Protein AF-A0A2D6EZ75-F1 (afdb_monomer)

pLDDT: mean 89.35, std 9.14, range [51.28, 98.19]

Sequence (118 aa):
MTTDLFQNSLTSPINWGLIALLVVAYFVGGIFEKILWIFFFFGMGITCVWNYRRCKRIHCQITGYGFLVVTVIALANVLGYSTIHWKYIWSLFFLFLIFGYGYEFYKKHKTGTAYKKK

Nearest PDB structures (foldseek):
  9d3e-assembly1_A  TM=4.206E-01  e=8.332E+00  Homo sapiens

Mean predicted aligned error: 4.75 Å

Foldseek 3Di:
DQDQLCPDPVNVVVVVVLVVLQVVLVPPDDLVSLVSLLVSLQSLLCSLVVNCVRFQQQLSVQSNVQSVVLSVVSVCCSVVVDPDDVVVSVVSNVVSVCCSVVVLVVCCVVPVDRHDDD

Secondary structure (DSSP, 8-stat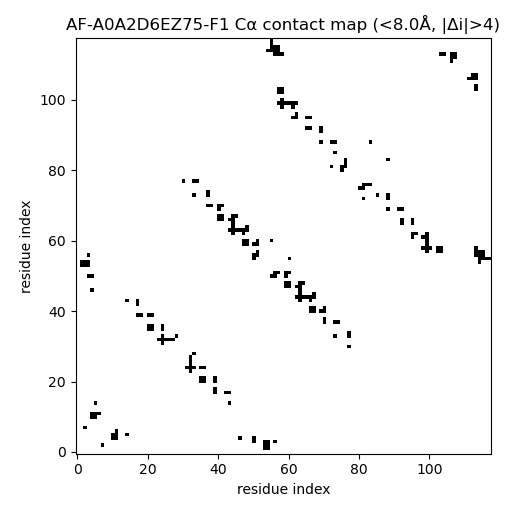e):
-PPPTTT-TTTHHHHHHHHHHHHHHHHH-HHHHHHHHHHHHHHHHHHHHHHHHHH-BHHHHHHHHHHHHHHHHHHHHHTTS----HHHHHHHHHHHHHHHHHHHHHHHHHHS-SB---

Structure (mmCIF, N/CA/C/O backbone):
data_AF-A0A2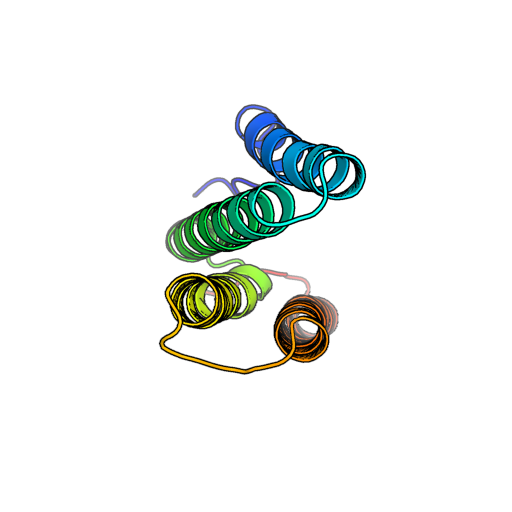D6EZ75-F1
#
_entry.id   AF-A0A2D6EZ75-F1
#
loop_
_atom_site.group_PDB
_atom_site.id
_atom_site.type_symbol
_atom_site.label_atom_id
_atom_site.label_alt_id
_atom_site.label_comp_id
_atom_site.label_asym_id
_atom_site.label_entity_id
_atom_site.label_seq_id
_atom_site.pdbx_PDB_ins_code
_atom_site.Cartn_x
_atom_site.Cartn_y
_atom_site.Cartn_z
_atom_site.occupancy
_atom_site.B_iso_or_equiv
_atom_site.auth_seq_id
_atom_site.auth_comp_id
_atom_site.auth_asym_id
_atom_site.auth_atom_id
_atom_site.pdbx_PDB_model_num
ATOM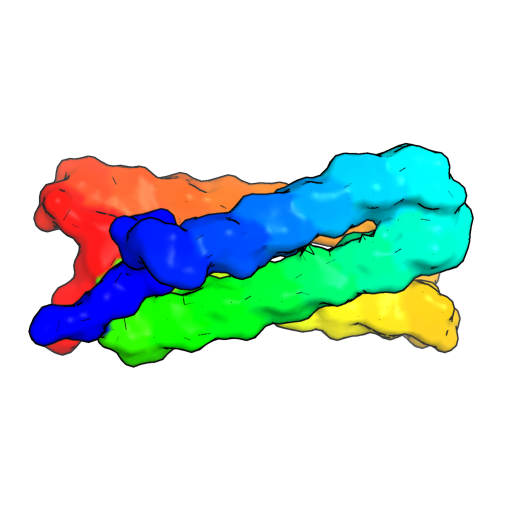 1 N N . MET A 1 1 ? -3.653 -1.744 25.752 1.00 51.28 1 MET A N 1
ATOM 2 C CA . MET A 1 1 ? -4.397 -1.271 24.563 1.00 51.28 1 MET A CA 1
ATOM 3 C C . MET A 1 1 ? -3.437 -1.326 23.376 1.00 51.28 1 MET A C 1
ATOM 5 O O . MET A 1 1 ? -2.369 -0.741 23.461 1.00 51.28 1 MET A O 1
ATOM 9 N N . THR A 1 2 ? -3.701 -2.128 22.344 1.00 62.03 2 THR A N 1
ATOM 10 C CA . THR A 1 2 ? -2.806 -2.232 21.172 1.00 62.03 2 THR A CA 1
ATOM 11 C C . THR A 1 2 ? -2.874 -0.940 20.362 1.00 62.03 2 THR A C 1
ATOM 13 O O . THR A 1 2 ? -3.947 -0.607 19.869 1.00 62.03 2 THR A O 1
ATOM 16 N N . THR A 1 3 ? -1.751 -0.229 20.254 1.00 78.81 3 THR A N 1
ATOM 17 C CA . THR A 1 3 ? -1.626 1.060 19.560 1.00 78.81 3 THR A CA 1
ATOM 18 C C . THR A 1 3 ? -1.916 0.936 18.063 1.00 78.81 3 THR A C 1
ATOM 20 O O . THR A 1 3 ? -1.418 0.017 17.409 1.00 78.81 3 THR A O 1
ATOM 23 N N . ASP A 1 4 ? -2.730 1.853 17.530 1.00 84.12 4 ASP A N 1
ATOM 24 C CA . ASP A 1 4 ? -2.900 2.045 16.086 1.00 84.12 4 ASP A CA 1
ATOM 25 C C . ASP A 1 4 ? -1.641 2.731 15.538 1.00 84.12 4 ASP A C 1
ATOM 27 O O . ASP A 1 4 ? -1.293 3.840 15.950 1.00 84.12 4 ASP A O 1
ATOM 31 N N . LEU A 1 5 ? -0.951 2.060 14.614 1.00 81.25 5 LEU A N 1
ATOM 32 C CA . LEU A 1 5 ? 0.283 2.549 13.996 1.00 81.25 5 LEU A CA 1
ATOM 33 C C . LEU A 1 5 ? 0.063 3.856 13.216 1.00 81.25 5 LEU A C 1
ATOM 35 O O . LEU A 1 5 ? 0.995 4.640 13.058 1.00 81.25 5 LEU A O 1
ATOM 39 N N . PHE A 1 6 ? -1.159 4.129 12.759 1.00 78.19 6 PHE A N 1
ATOM 40 C CA . PHE A 1 6 ? -1.483 5.368 12.048 1.00 78.19 6 PHE A CA 1
ATOM 41 C C . PHE A 1 6 ? -1.840 6.529 12.981 1.00 78.19 6 PHE A C 1
ATOM 43 O O . PHE A 1 6 ? -1.877 7.671 12.535 1.00 78.19 6 PHE A O 1
ATOM 50 N N . GLN A 1 7 ? -2.098 6.261 14.264 1.00 79.75 7 GLN A N 1
ATOM 51 C CA . GLN A 1 7 ? -2.372 7.294 15.273 1.00 79.75 7 GLN A CA 1
ATOM 52 C C . GLN A 1 7 ? -1.177 7.546 16.203 1.00 79.75 7 GLN A C 1
ATOM 54 O O . GLN A 1 7 ? -1.222 8.445 17.037 1.00 79.75 7 GLN A O 1
ATOM 59 N N . ASN A 1 8 ? -0.108 6.760 16.075 1.00 76.50 8 ASN A N 1
ATOM 60 C CA . ASN A 1 8 ? 1.097 6.895 16.881 1.00 76.50 8 ASN A CA 1
ATOM 61 C C . ASN A 1 8 ? 2.095 7.858 16.213 1.00 76.50 8 ASN A C 1
ATOM 63 O O . ASN A 1 8 ? 2.502 7.662 15.067 1.00 76.50 8 ASN A O 1
ATOM 67 N N . SER A 1 9 ? 2.518 8.882 16.955 1.00 69.75 9 SER A N 1
ATOM 68 C CA . SER A 1 9 ? 3.462 9.910 16.502 1.00 69.75 9 SER A CA 1
ATOM 69 C C . SER A 1 9 ? 4.834 9.355 16.109 1.00 69.75 9 SER A C 1
ATOM 71 O O . SER A 1 9 ? 5.480 9.937 15.246 1.00 69.75 9 SER A O 1
ATOM 73 N N . LEU A 1 10 ? 5.258 8.216 16.667 1.00 69.06 10 LEU A N 1
ATOM 74 C CA . LEU A 1 10 ? 6.527 7.557 16.325 1.00 69.06 10 LEU A CA 1
ATOM 75 C C . LEU A 1 10 ? 6.473 6.794 14.993 1.00 69.06 10 LEU A C 1
ATOM 77 O O . LEU A 1 10 ? 7.491 6.650 14.326 1.00 69.06 10 LEU A O 1
ATOM 81 N N . THR A 1 11 ? 5.300 6.294 14.595 1.00 68.50 11 THR A N 1
ATOM 82 C CA . THR A 1 11 ? 5.116 5.504 13.360 1.00 68.50 11 THR A CA 1
ATOM 83 C C . THR A 1 11 ? 4.461 6.304 12.234 1.00 68.50 11 THR A C 1
ATOM 85 O O . THR A 1 11 ? 4.529 5.905 11.075 1.00 68.50 11 THR A O 1
ATO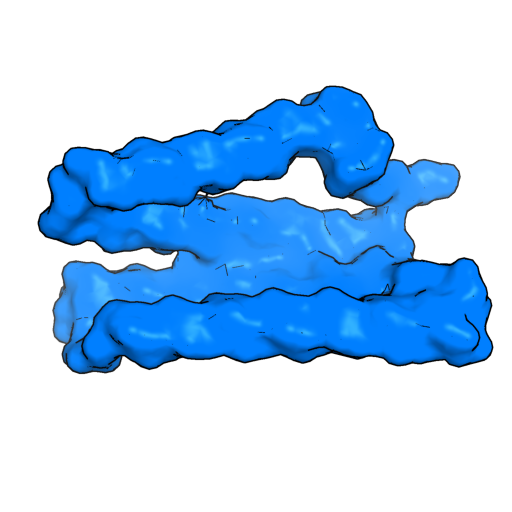M 88 N N . SER A 1 12 ? 3.907 7.477 12.548 1.00 71.94 12 SER A N 1
ATOM 89 C CA . SER A 1 12 ? 3.455 8.476 11.576 1.00 71.94 12 SER A CA 1
ATOM 90 C C . SER A 1 12 ? 4.540 8.847 10.541 1.00 71.94 12 SER A C 1
ATOM 92 O O . SER A 1 12 ? 4.223 8.817 9.351 1.00 71.94 12 SER A O 1
ATOM 94 N N . PRO A 1 13 ? 5.824 9.072 10.904 1.00 70.88 13 PRO A N 1
ATOM 95 C CA . PRO A 1 13 ? 6.885 9.363 9.936 1.00 70.88 13 PRO A CA 1
ATOM 96 C C . PRO A 1 13 ? 7.101 8.264 8.891 1.00 70.88 13 PRO A C 1
ATOM 98 O O . PRO A 1 13 ? 7.429 8.574 7.753 1.00 70.88 13 PRO A O 1
ATOM 101 N N . ILE A 1 14 ? 6.877 6.990 9.236 1.00 73.50 14 ILE A N 1
ATOM 102 C CA . ILE A 1 14 ? 6.991 5.871 8.283 1.00 73.50 14 ILE A CA 1
ATOM 103 C C . ILE A 1 14 ? 5.896 5.983 7.217 1.00 73.50 14 ILE A C 1
ATOM 105 O O . ILE A 1 14 ? 6.170 5.835 6.029 1.00 73.50 14 ILE A O 1
ATOM 109 N N . ASN A 1 15 ? 4.671 6.320 7.624 1.00 72.56 15 ASN A N 1
ATOM 110 C CA . ASN A 1 15 ? 3.566 6.547 6.691 1.00 72.56 15 ASN A CA 1
ATOM 111 C C . ASN A 1 15 ? 3.827 7.768 5.799 1.00 72.56 15 ASN A C 1
ATOM 113 O O . ASN A 1 15 ? 3.578 7.715 4.598 1.00 72.56 15 ASN A O 1
ATOM 117 N N . TRP A 1 16 ? 4.387 8.843 6.361 1.00 74.44 16 TRP A N 1
ATOM 118 C CA . TRP A 1 16 ? 4.808 10.013 5.586 1.00 74.44 16 TRP A CA 1
ATOM 119 C C . TRP A 1 16 ? 5.964 9.706 4.632 1.00 74.44 16 TRP A C 1
ATOM 121 O O . TRP A 1 16 ? 5.962 10.208 3.515 1.00 74.44 16 TRP A O 1
ATOM 131 N N . GLY A 1 17 ? 6.904 8.842 5.018 1.00 78.06 17 GLY A N 1
ATOM 132 C CA . GLY A 1 17 ? 7.971 8.360 4.141 1.00 78.06 17 GLY A CA 1
ATOM 133 C C . GLY A 1 17 ? 7.434 7.541 2.966 1.00 78.06 17 GLY A C 1
ATOM 134 O O . GLY A 1 17 ? 7.855 7.741 1.830 1.00 78.06 17 GLY A O 1
ATOM 135 N N . LEU A 1 18 ? 6.440 6.681 3.206 1.00 79.62 18 LEU A N 1
ATOM 136 C CA . LEU A 1 18 ? 5.743 5.958 2.137 1.00 79.62 18 LEU A CA 1
ATOM 137 C C . LEU A 1 18 ? 4.983 6.921 1.211 1.00 79.62 18 LEU A C 1
ATOM 139 O O . LEU A 1 18 ? 5.027 6.759 -0.003 1.00 79.62 18 LEU A O 1
ATOM 143 N N . ILE A 1 19 ? 4.352 7.968 1.746 1.00 78.50 19 ILE A N 1
ATOM 144 C CA . ILE A 1 19 ? 3.738 9.029 0.929 1.00 78.50 19 ILE A CA 1
ATOM 145 C C . ILE A 1 19 ? 4.799 9.814 0.142 1.00 78.50 19 ILE A C 1
ATOM 147 O O . ILE A 1 19 ? 4.578 10.138 -1.020 1.00 78.50 19 ILE A O 1
ATOM 151 N N . ALA A 1 20 ? 5.969 10.086 0.720 1.00 79.12 20 ALA A N 1
ATOM 152 C CA . ALA A 1 20 ? 7.060 10.761 0.023 1.00 79.12 20 ALA A CA 1
ATOM 153 C C . ALA A 1 20 ? 7.564 9.945 -1.180 1.00 79.12 20 ALA A C 1
ATOM 155 O O . ALA A 1 20 ? 7.879 10.528 -2.217 1.00 79.12 20 ALA A O 1
ATOM 156 N N . LEU A 1 21 ? 7.551 8.607 -1.100 1.00 77.75 21 LEU A N 1
ATOM 157 C CA . LEU A 1 21 ? 7.835 7.747 -2.257 1.00 77.75 21 LEU A CA 1
ATOM 158 C C . LEU A 1 21 ? 6.859 7.986 -3.420 1.00 77.75 21 LEU A C 1
ATOM 160 O O . LEU A 1 21 ? 7.290 7.899 -4.566 1.00 77.75 21 LEU A O 1
ATOM 164 N N . LEU A 1 22 ? 5.593 8.342 -3.157 1.00 77.88 22 LEU A N 1
ATOM 165 C CA . LEU A 1 22 ? 4.622 8.715 -4.202 1.00 77.88 22 LEU A CA 1
ATOM 166 C C . LEU A 1 22 ? 5.074 9.956 -4.966 1.00 77.88 22 LEU A C 1
ATOM 168 O O . LEU A 1 22 ? 5.002 10.005 -6.192 1.00 77.88 22 LEU A O 1
ATOM 172 N N . VAL A 1 23 ? 5.538 10.958 -4.218 1.00 78.00 23 VAL A N 1
ATOM 173 C CA . VAL A 1 23 ? 6.001 12.231 -4.771 1.00 78.00 23 VAL A CA 1
ATOM 174 C C . VAL A 1 23 ? 7.249 11.994 -5.609 1.00 78.00 23 VAL A C 1
ATOM 176 O O . VAL A 1 23 ? 7.307 12.439 -6.747 1.00 78.00 23 VAL A O 1
ATOM 179 N N . VAL A 1 24 ? 8.217 11.234 -5.092 1.00 82.00 24 VAL A N 1
ATOM 180 C CA . VAL A 1 24 ? 9.435 10.898 -5.838 1.00 82.00 24 VAL A CA 1
ATOM 181 C C . VAL A 1 24 ? 9.103 10.091 -7.095 1.00 82.00 24 VAL A C 1
ATOM 183 O O . VAL A 1 24 ? 9.598 10.425 -8.167 1.00 82.00 24 VAL A O 1
ATOM 186 N N . ALA A 1 25 ? 8.237 9.077 -7.001 1.00 81.06 25 ALA A N 1
ATOM 187 C CA . ALA A 1 25 ? 7.867 8.236 -8.140 1.00 81.06 25 ALA A CA 1
ATOM 188 C C . ALA A 1 25 ? 7.326 9.056 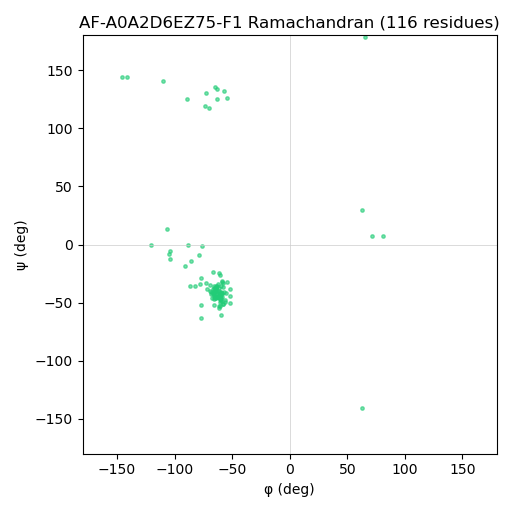-9.318 1.00 81.06 25 ALA A C 1
ATOM 190 O O . ALA A 1 25 ? 7.727 8.817 -10.456 1.00 81.06 25 ALA A O 1
ATOM 191 N N . TYR A 1 26 ? 6.496 10.063 -9.034 1.00 79.88 26 TYR A N 1
ATOM 192 C CA . TYR A 1 26 ? 5.938 10.963 -10.044 1.00 79.88 26 TYR A CA 1
ATOM 193 C C . TYR A 1 26 ? 7.008 11.704 -10.867 1.00 79.88 26 TYR A C 1
ATOM 195 O O . TYR A 1 26 ? 6.802 11.948 -12.053 1.00 79.88 26 TYR A O 1
ATOM 203 N N . PHE A 1 27 ? 8.159 12.041 -10.274 1.00 86.62 27 PHE A N 1
ATOM 204 C CA . PHE A 1 27 ? 9.205 12.817 -10.951 1.00 86.62 27 PHE A CA 1
ATOM 205 C C . PHE A 1 27 ? 10.260 11.974 -11.679 1.00 86.62 27 PHE A C 1
ATOM 207 O O . PHE A 1 27 ? 10.963 12.509 -12.531 1.00 86.62 27 PHE A O 1
ATOM 214 N N . VAL A 1 28 ? 10.405 10.683 -11.360 1.00 88.12 28 VAL A N 1
ATOM 215 C CA . VAL A 1 28 ? 11.488 9.851 -11.926 1.00 88.12 28 VAL A CA 1
ATOM 216 C C . VAL A 1 28 ? 11.099 9.217 -13.268 1.00 88.12 28 VAL A C 1
ATOM 218 O O . VAL A 1 28 ? 11.940 9.093 -14.158 1.00 88.12 28 VAL A O 1
ATOM 221 N N . GLY A 1 29 ? 9.834 8.826 -13.436 1.00 86.31 29 GLY A N 1
ATOM 222 C CA . GLY A 1 29 ? 9.345 8.173 -14.652 1.00 86.31 29 GLY A CA 1
ATOM 223 C C . GLY A 1 29 ? 9.938 6.779 -14.928 1.00 86.31 29 GLY A C 1
ATOM 224 O O . GLY A 1 29 ? 10.784 6.241 -14.202 1.00 86.31 29 GLY A O 1
ATOM 225 N N . GLY A 1 30 ? 9.479 6.165 -16.022 1.00 89.56 30 GLY A N 1
ATOM 226 C CA . GLY A 1 30 ? 10.067 4.944 -16.581 1.00 89.56 30 GLY A CA 1
ATOM 227 C C . GLY A 1 30 ? 9.996 3.721 -15.658 1.00 89.56 30 GLY A C 1
ATOM 228 O O . GLY A 1 30 ? 8.984 3.446 -15.016 1.00 89.56 30 GLY A O 1
ATOM 229 N N . ILE A 1 31 ? 11.064 2.919 -15.639 1.00 90.94 31 ILE A N 1
ATOM 230 C CA . ILE A 1 31 ? 11.127 1.691 -14.828 1.00 90.94 31 ILE A CA 1
ATOM 231 C C . ILE A 1 31 ? 11.271 1.984 -13.329 1.00 90.94 31 ILE A C 1
ATOM 233 O O . ILE A 1 31 ? 10.716 1.263 -12.502 1.00 90.94 31 ILE A O 1
ATOM 237 N N . PHE A 1 32 ? 11.969 3.061 -12.973 1.00 90.56 32 PHE A N 1
ATOM 238 C CA . PHE A 1 32 ? 12.191 3.434 -11.579 1.00 90.56 32 PHE A CA 1
ATOM 239 C C . PHE A 1 32 ? 10.900 3.888 -10.900 1.00 90.56 32 PHE A C 1
ATOM 241 O O . PHE A 1 32 ? 10.636 3.459 -9.780 1.00 90.56 32 PHE A O 1
ATOM 248 N N . GLU A 1 33 ? 10.054 4.659 -11.592 1.00 91.50 33 GLU A N 1
ATOM 249 C CA . GLU A 1 33 ? 8.700 4.980 -11.124 1.00 91.50 33 GLU A CA 1
ATOM 250 C C . GLU A 1 33 ? 7.934 3.704 -10.740 1.00 91.50 33 GLU A C 1
ATOM 252 O O . GLU A 1 33 ? 7.410 3.588 -9.632 1.00 91.50 33 GLU A O 1
ATOM 257 N N . LYS A 1 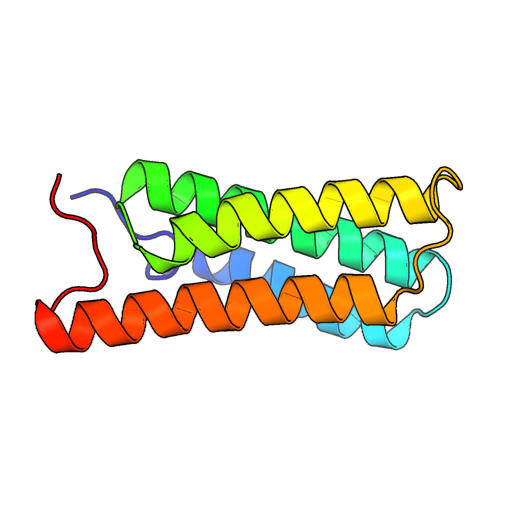34 ? 7.916 2.704 -11.629 1.00 93.00 34 LYS A N 1
ATOM 258 C CA . LYS A 1 34 ? 7.212 1.430 -11.410 1.00 93.00 34 LYS A CA 1
ATOM 259 C C . LYS A 1 34 ? 7.737 0.674 -10.189 1.00 93.00 34 LYS A C 1
ATOM 261 O O . LYS A 1 34 ? 6.950 0.129 -9.417 1.00 93.00 34 LYS A O 1
ATOM 266 N N . ILE A 1 35 ? 9.056 0.653 -10.002 1.00 93.31 35 ILE A N 1
ATOM 267 C CA . ILE A 1 35 ? 9.699 0.027 -8.841 1.00 93.31 35 ILE A CA 1
ATOM 268 C C . ILE A 1 35 ? 9.291 0.745 -7.548 1.00 93.31 35 ILE A C 1
ATOM 270 O O . ILE A 1 35 ? 8.917 0.087 -6.576 1.00 93.31 35 ILE A O 1
ATOM 274 N N . LEU A 1 36 ? 9.294 2.081 -7.537 1.00 92.75 36 LEU A N 1
ATOM 275 C CA . LEU A 1 36 ? 8.875 2.873 -6.377 1.00 92.75 36 LEU A CA 1
ATOM 276 C C . LEU A 1 36 ? 7.405 2.616 -6.013 1.00 92.75 36 LEU A C 1
ATOM 278 O O . LEU A 1 36 ? 7.093 2.442 -4.834 1.00 92.75 36 LEU A O 1
ATOM 282 N N . TRP A 1 37 ? 6.519 2.485 -7.007 1.00 92.88 37 TRP A N 1
ATOM 283 C CA . TRP A 1 37 ? 5.124 2.088 -6.786 1.00 92.88 37 TRP A CA 1
ATOM 284 C C . TRP A 1 37 ? 4.988 0.712 -6.136 1.00 92.88 37 TRP A C 1
ATOM 286 O O . TRP A 1 37 ? 4.200 0.547 -5.205 1.00 92.88 37 TRP A O 1
ATOM 296 N N . ILE A 1 38 ? 5.774 -0.275 -6.574 1.00 94.81 38 ILE A N 1
ATOM 297 C CA . ILE A 1 38 ? 5.775 -1.619 -5.978 1.00 94.81 38 ILE A CA 1
ATOM 298 C C . ILE A 1 38 ? 6.176 -1.551 -4.501 1.00 94.81 38 ILE A C 1
ATOM 300 O O . ILE A 1 38 ? 5.486 -2.133 -3.658 1.00 94.81 38 ILE A O 1
ATOM 304 N N . PHE A 1 39 ? 7.243 -0.812 -4.177 1.00 93.69 39 PHE A N 1
ATOM 305 C CA . PHE A 1 39 ? 7.674 -0.609 -2.791 1.00 93.69 39 PHE A CA 1
ATOM 306 C C . PHE A 1 39 ? 6.610 0.097 -1.955 1.00 93.69 39 PHE A C 1
ATOM 308 O O . PHE A 1 39 ? 6.366 -0.307 -0.817 1.00 93.69 39 PHE A O 1
ATOM 315 N N . PHE A 1 40 ? 5.938 1.099 -2.520 1.00 92.50 40 PHE A N 1
ATOM 316 C CA . PHE A 1 40 ? 4.832 1.777 -1.858 1.00 92.5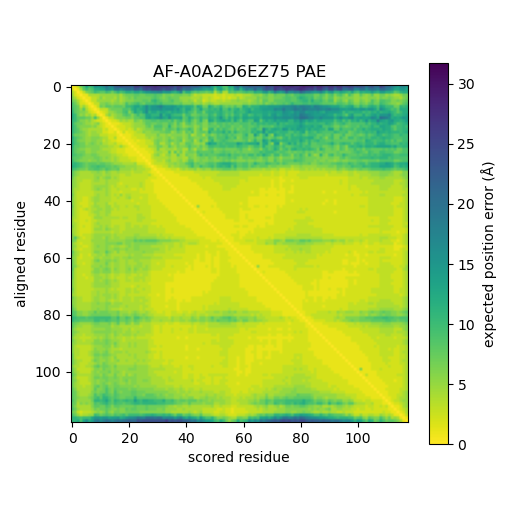0 40 PHE A CA 1
ATOM 317 C C . PHE A 1 40 ? 3.672 0.818 -1.549 1.00 92.50 40 PHE A C 1
ATOM 319 O O . PHE A 1 40 ? 3.265 0.710 -0.389 1.00 92.50 40 PHE A O 1
ATOM 326 N N . PHE A 1 41 ? 3.166 0.082 -2.548 1.00 94.88 41 PHE A N 1
ATOM 327 C CA . PHE A 1 41 ? 2.068 -0.873 -2.356 1.00 94.88 41 PHE A CA 1
ATOM 328 C C . PHE A 1 41 ? 2.432 -1.938 -1.322 1.00 94.88 41 PHE A C 1
ATOM 330 O O . PHE A 1 41 ? 1.633 -2.242 -0.434 1.00 94.88 41 PHE A O 1
ATOM 337 N N . PHE A 1 42 ? 3.661 -2.452 -1.389 1.00 95.81 42 PHE A N 1
ATOM 338 C CA . PHE A 1 42 ? 4.145 -3.460 -0.457 1.00 95.81 42 PHE A CA 1
ATOM 339 C C . PHE A 1 42 ? 4.242 -2.908 0.967 1.00 95.81 42 PHE A C 1
ATOM 341 O O . PHE A 1 42 ? 3.672 -3.481 1.895 1.00 95.81 42 PHE A O 1
ATOM 348 N N . GLY A 1 43 ? 4.913 -1.767 1.142 1.00 92.88 43 GLY A N 1
ATOM 349 C CA . GLY A 1 43 ? 5.115 -1.134 2.443 1.00 92.88 43 GLY A CA 1
ATOM 350 C C . GLY A 1 43 ? 3.796 -0.763 3.120 1.00 92.88 43 GLY A C 1
ATOM 351 O O . GLY A 1 43 ? 3.583 -1.093 4.291 1.00 92.88 43 GLY A O 1
ATOM 352 N N . MET A 1 44 ? 2.868 -0.158 2.372 1.00 92.00 44 MET A N 1
ATOM 353 C CA . MET A 1 44 ? 1.529 0.160 2.874 1.00 92.00 44 MET A CA 1
ATOM 354 C C . MET A 1 44 ? 0.721 -1.105 3.173 1.00 92.00 44 MET A C 1
ATOM 356 O O . MET A 1 44 ? 0.086 -1.190 4.224 1.00 92.00 44 MET A O 1
ATOM 360 N N . GLY A 1 45 ? 0.780 -2.114 2.298 1.00 95.00 45 GLY A N 1
ATOM 361 C CA . GLY A 1 45 ? 0.111 -3.398 2.495 1.00 95.00 45 GLY A CA 1
ATOM 362 C C . GLY A 1 45 ? 0.545 -4.089 3.788 1.00 95.00 45 GLY A C 1
ATOM 363 O O . GLY A 1 45 ? -0.295 -4.424 4.627 1.00 95.00 45 GLY A O 1
ATOM 364 N N . ILE A 1 46 ? 1.857 -4.227 4.007 1.00 94.88 46 ILE A N 1
ATOM 365 C CA . ILE A 1 46 ? 2.425 -4.810 5.232 1.00 94.88 46 ILE A CA 1
ATOM 366 C C . ILE A 1 46 ? 2.028 -3.997 6.466 1.00 94.88 46 ILE A C 1
ATOM 368 O O . ILE A 1 46 ? 1.574 -4.575 7.459 1.00 94.88 46 ILE A O 1
ATOM 372 N N . THR A 1 47 ? 2.140 -2.669 6.402 1.00 91.62 47 THR A N 1
ATOM 373 C CA . THR A 1 47 ? 1.792 -1.785 7.525 1.00 91.62 47 THR A CA 1
ATOM 374 C C . THR A 1 47 ? 0.319 -1.932 7.908 1.00 91.62 47 THR A C 1
ATOM 376 O O . THR A 1 47 ? -0.001 -2.097 9.088 1.00 91.62 47 THR A O 1
ATOM 379 N N . CYS A 1 48 ? -0.589 -1.971 6.930 1.00 93.69 48 CYS A N 1
ATOM 380 C CA . CYS A 1 48 ? -2.013 -2.190 7.170 1.00 93.69 48 CYS A CA 1
ATOM 381 C C . CYS A 1 48 ? -2.304 -3.593 7.727 1.00 93.69 48 CYS A C 1
ATOM 383 O O . CYS A 1 48 ? -3.032 -3.710 8.715 1.00 93.69 48 CYS A O 1
ATOM 385 N N . VAL A 1 49 ? -1.710 -4.660 7.176 1.00 95.56 49 VAL A N 1
ATOM 386 C CA . VAL A 1 49 ? -1.882 -6.025 7.716 1.00 95.56 49 VAL A CA 1
ATOM 387 C C . VAL A 1 49 ? -1.411 -6.099 9.167 1.00 95.56 49 VAL A C 1
ATOM 389 O O . VAL A 1 49 ? -2.114 -6.648 10.023 1.00 95.56 49 VAL A O 1
ATOM 392 N N . TRP A 1 50 ? -0.248 -5.522 9.475 1.00 93.31 50 TRP A N 1
ATOM 393 C CA . TRP A 1 50 ? 0.273 -5.489 10.837 1.00 93.31 50 TRP A CA 1
ATOM 394 C C . TRP A 1 50 ? -0.648 -4.691 11.763 1.00 93.31 50 TRP A C 1
ATOM 396 O O . TRP A 1 50 ? -1.004 -5.173 12.843 1.00 93.31 50 TRP A O 1
ATOM 406 N N . ASN A 1 51 ? -1.119 -3.524 11.322 1.00 92.31 51 ASN A N 1
ATOM 407 C CA . ASN A 1 51 ? -2.038 -2.709 12.105 1.00 92.31 51 ASN A CA 1
ATOM 408 C C . ASN A 1 51 ? -3.341 -3.462 12.406 1.00 92.31 51 ASN A C 1
ATOM 410 O O . ASN A 1 51 ? -3.750 -3.562 13.563 1.00 92.31 51 ASN A O 1
ATOM 414 N N . TYR A 1 52 ? -3.946 -4.105 11.401 1.00 93.69 52 TYR A N 1
ATOM 415 C CA . TYR A 1 52 ? -5.146 -4.919 11.599 1.00 93.69 52 TYR A CA 1
ATOM 416 C C . TYR A 1 52 ? -4.908 -6.067 12.589 1.00 93.69 52 TYR A C 1
ATOM 418 O O . TYR A 1 52 ? -5.744 -6.319 13.459 1.00 93.69 52 TYR A O 1
ATOM 426 N N . ARG A 1 53 ? -3.758 -6.749 12.522 1.00 92.88 53 ARG A N 1
ATOM 427 C CA . ARG A 1 53 ? -3.417 -7.815 13.480 1.00 92.88 53 ARG A CA 1
ATOM 428 C C . ARG A 1 53 ? -3.329 -7.296 14.917 1.00 92.88 53 ARG A C 1
ATOM 430 O O . ARG A 1 53 ? -3.798 -7.991 15.818 1.00 92.88 53 ARG A O 1
ATOM 437 N N . ARG A 1 54 ? -2.802 -6.084 15.124 1.00 90.19 54 ARG A N 1
ATOM 438 C CA . ARG A 1 54 ? -2.665 -5.453 16.448 1.00 90.19 54 ARG A CA 1
ATOM 439 C C . ARG A 1 54 ? -3.987 -4.885 16.963 1.00 90.19 54 ARG A C 1
ATOM 441 O O . ARG A 1 54 ? -4.479 -5.338 17.993 1.00 90.19 54 ARG A O 1
ATOM 448 N N . CYS A 1 55 ? -4.553 -3.897 16.270 1.00 90.12 55 CYS A N 1
ATOM 449 C CA . CYS A 1 55 ? -5.657 -3.069 16.767 1.00 90.12 55 CYS A CA 1
ATOM 450 C C . CYS A 1 55 ? -7.022 -3.400 16.147 1.00 90.12 55 CYS A C 1
ATOM 452 O O . CYS A 1 55 ? -8.032 -2.905 16.633 1.00 90.12 55 CYS A O 1
ATOM 454 N N . LYS A 1 56 ? -7.078 -4.264 15.122 1.00 93.25 56 LYS A N 1
ATOM 455 C CA . LYS A 1 56 ? -8.316 -4.673 14.426 1.00 93.25 56 LYS A CA 1
ATOM 456 C C . LYS A 1 56 ? -9.047 -3.528 13.714 1.00 93.25 56 LYS A C 1
ATOM 458 O O . LYS A 1 56 ? -10.266 -3.583 13.548 1.00 93.25 56 LYS A O 1
ATOM 463 N N . ARG A 1 57 ? -8.313 -2.507 13.258 1.00 92.25 57 ARG A N 1
ATOM 464 C CA . ARG A 1 57 ? -8.870 -1.421 12.443 1.00 92.25 57 ARG A CA 1
ATOM 465 C C . ARG A 1 57 ? -9.405 -1.946 11.116 1.00 92.25 57 ARG A C 1
ATOM 467 O O . ARG A 1 57 ? -8.687 -2.603 10.368 1.00 92.25 57 ARG A O 1
ATOM 474 N N . ILE A 1 58 ? -10.668 -1.663 10.834 1.00 92.88 58 ILE A N 1
ATOM 475 C CA . ILE A 1 58 ? -11.423 -2.358 9.793 1.00 92.88 58 ILE A CA 1
ATOM 476 C C . ILE A 1 58 ? -10.908 -2.027 8.388 1.00 92.88 58 ILE A C 1
ATOM 478 O O . ILE A 1 58 ? -10.733 -2.960 7.603 1.00 92.88 58 ILE A O 1
ATOM 482 N N . HIS A 1 59 ? -10.593 -0.760 8.072 1.00 93.06 59 HIS A N 1
ATOM 483 C CA . HIS A 1 59 ? -10.082 -0.441 6.732 1.00 93.06 59 HIS A CA 1
ATOM 484 C C . HIS A 1 59 ? -8.786 -1.206 6.430 1.00 93.06 59 HIS A C 1
ATOM 486 O O . HIS A 1 59 ? -8.589 -1.659 5.306 1.00 93.06 59 HIS A O 1
ATOM 492 N N . CYS A 1 60 ? -7.938 -1.404 7.452 1.00 93.94 60 CYS A N 1
ATOM 493 C CA . CYS A 1 60 ? -6.612 -2.012 7.324 1.00 93.94 60 CYS A CA 1
ATOM 494 C C . CYS A 1 60 ? -6.699 -3.488 6.934 1.00 93.94 60 CYS A C 1
ATOM 496 O O . CYS A 1 60 ? -5.755 -4.028 6.363 1.00 93.94 60 CYS A O 1
ATOM 498 N N . GLN A 1 61 ? -7.824 -4.146 7.224 1.00 94.94 61 GLN A N 1
ATOM 499 C CA . GLN A 1 61 ? -8.068 -5.504 6.759 1.00 94.94 61 GLN A CA 1
ATOM 500 C C . GLN A 1 61 ? -8.178 -5.546 5.232 1.00 94.94 61 GLN A C 1
ATOM 502 O O . GLN A 1 61 ? -7.582 -6.411 4.600 1.00 94.94 61 GLN A O 1
ATOM 507 N N . ILE A 1 62 ? -8.938 -4.619 4.647 1.00 95.56 62 ILE A N 1
ATOM 508 C CA . ILE A 1 62 ? -9.204 -4.585 3.206 1.00 95.56 62 ILE A CA 1
ATOM 509 C C . ILE A 1 62 ? -7.992 -4.021 2.468 1.00 95.56 62 ILE A C 1
ATOM 511 O O . ILE A 1 62 ? -7.480 -4.666 1.557 1.00 95.56 62 ILE A O 1
ATOM 515 N N . THR A 1 63 ? -7.496 -2.855 2.888 1.00 95.75 63 THR A N 1
ATOM 516 C CA . THR A 1 63 ? -6.359 -2.202 2.229 1.00 95.75 63 THR A CA 1
ATOM 517 C C . THR A 1 63 ? -5.080 -3.016 2.373 1.00 95.75 63 THR A C 1
ATOM 519 O O . THR A 1 63 ? -4.330 -3.121 1.413 1.00 95.75 63 THR A O 1
ATOM 522 N N . GLY A 1 64 ? -4.849 -3.662 3.521 1.00 95.31 64 GLY A N 1
ATOM 523 C CA . GLY A 1 64 ? -3.656 -4.477 3.746 1.00 95.31 64 GLY A CA 1
ATOM 524 C C . GLY A 1 64 ? -3.531 -5.627 2.752 1.00 95.31 64 GLY A C 1
ATOM 525 O O . GLY A 1 64 ? -2.574 -5.676 1.984 1.00 95.31 64 GLY A O 1
ATOM 526 N N . TYR A 1 65 ? -4.512 -6.533 2.725 1.00 97.06 65 TYR A N 1
ATOM 527 C CA . TYR A 1 65 ? -4.483 -7.652 1.778 1.00 97.06 65 TYR A CA 1
ATOM 528 C C . TYR A 1 65 ? -4.632 -7.184 0.328 1.00 97.06 65 TYR A C 1
ATOM 530 O O . TYR A 1 65 ? -3.937 -7.697 -0.545 1.00 97.06 65 TYR A O 1
ATOM 538 N N . GLY A 1 66 ? -5.480 -6.183 0.075 1.00 97.44 66 GLY A N 1
ATOM 539 C CA . GLY A 1 66 ? -5.673 -5.626 -1.259 1.00 97.44 66 GLY A CA 1
ATOM 540 C C . GLY A 1 66 ? -4.386 -5.057 -1.853 1.00 97.44 66 GLY A C 1
ATOM 541 O O . GLY A 1 66 ? -4.037 -5.375 -2.985 1.00 97.44 66 GLY A O 1
ATOM 542 N N . PHE A 1 67 ? -3.621 -4.281 -1.085 1.00 97.06 67 PHE A N 1
ATOM 543 C CA . PHE A 1 67 ? -2.368 -3.704 -1.573 1.00 97.06 67 PHE A CA 1
ATOM 544 C C . PHE A 1 67 ? -1.286 -4.755 -1.793 1.00 97.06 67 PHE A C 1
ATOM 546 O O . PHE A 1 67 ? -0.560 -4.647 -2.772 1.00 97.06 67 PHE A O 1
ATOM 553 N N . LEU A 1 68 ? -1.222 -5.810 -0.974 1.00 98.06 68 LEU A N 1
ATOM 554 C CA . LEU A 1 68 ? -0.308 -6.928 -1.235 1.00 98.06 68 LEU A CA 1
ATOM 555 C C . LEU A 1 68 ? -0.659 -7.667 -2.534 1.00 98.06 68 LEU A C 1
ATOM 557 O O . LEU A 1 68 ? 0.240 -8.053 -3.278 1.00 98.06 68 LEU A O 1
ATOM 561 N N . VAL A 1 69 ? -1.948 -7.816 -2.855 1.00 98.12 69 VAL A N 1
ATOM 562 C CA . VAL A 1 69 ? -2.379 -8.348 -4.159 1.00 98.12 69 VAL A CA 1
ATOM 563 C C . VAL A 1 69 ? -1.936 -7.421 -5.294 1.00 98.12 69 VAL A C 1
ATOM 565 O O . VAL A 1 69 ? -1.370 -7.892 -6.280 1.00 98.12 69 VAL A O 1
ATOM 568 N N . VAL A 1 70 ? -2.120 -6.104 -5.144 1.00 97.94 70 VAL A N 1
ATOM 569 C CA . VAL A 1 70 ? -1.643 -5.109 -6.122 1.00 97.94 70 VAL A CA 1
ATOM 570 C C . VAL A 1 70 ? -0.122 -5.195 -6.299 1.00 97.94 70 VAL A C 1
ATOM 572 O O . VAL A 1 70 ? 0.345 -5.174 -7.435 1.00 97.94 70 VAL A O 1
ATOM 575 N N . THR A 1 71 ? 0.652 -5.363 -5.219 1.00 98.00 71 THR A N 1
ATOM 576 C CA . THR A 1 71 ? 2.109 -5.568 -5.274 1.00 98.00 71 THR A CA 1
ATOM 577 C C . THR A 1 71 ? 2.473 -6.765 -6.139 1.00 98.00 71 THR A C 1
ATOM 579 O O . THR A 1 71 ? 3.329 -6.638 -7.010 1.00 98.00 71 THR A O 1
ATOM 582 N N . VAL A 1 72 ? 1.831 -7.918 -5.927 1.00 98.19 72 VAL A N 1
ATOM 583 C CA . VAL A 1 72 ? 2.122 -9.141 -6.691 1.00 98.19 72 VAL A CA 1
ATOM 584 C C . VAL A 1 72 ? 1.826 -8.935 -8.178 1.00 98.19 72 VAL A C 1
ATOM 586 O O . VAL A 1 72 ? 2.648 -9.292 -9.020 1.00 98.19 72 VAL A O 1
ATOM 589 N N . ILE A 1 73 ? 0.697 -8.303 -8.509 1.00 98.06 73 ILE A N 1
ATOM 590 C CA . ILE A 1 73 ? 0.319 -8.010 -9.899 1.00 98.06 73 ILE A CA 1
ATOM 591 C C . ILE A 1 73 ? 1.315 -7.037 -10.545 1.00 98.06 73 ILE A C 1
ATOM 593 O O . ILE A 1 73 ? 1.758 -7.263 -11.672 1.00 98.06 73 ILE A O 1
ATOM 597 N N . ALA A 1 74 ? 1.687 -5.968 -9.839 1.00 97.31 74 ALA A N 1
ATOM 598 C CA . ALA A 1 74 ? 2.640 -4.976 -10.328 1.00 97.31 74 ALA A CA 1
ATOM 599 C C . ALA A 1 74 ? 4.039 -5.574 -10.530 1.00 97.31 74 ALA A C 1
ATOM 601 O O . ALA A 1 74 ? 4.676 -5.316 -11.550 1.00 97.31 74 ALA A O 1
ATOM 602 N N . LEU A 1 75 ? 4.488 -6.430 -9.609 1.00 97.62 75 LEU A N 1
ATOM 603 C CA . LEU A 1 75 ? 5.759 -7.136 -9.727 1.00 97.62 75 LEU A CA 1
ATOM 604 C C . LEU A 1 75 ? 5.755 -8.090 -10.927 1.00 97.62 75 LEU A C 1
ATOM 606 O O . LEU A 1 75 ? 6.681 -8.055 -11.732 1.00 97.62 75 LEU A O 1
ATOM 610 N N . ALA A 1 76 ? 4.691 -8.878 -11.103 1.00 97.69 76 ALA A N 1
ATOM 611 C CA . ALA A 1 76 ? 4.535 -9.747 -12.268 1.00 97.69 76 ALA A CA 1
ATOM 612 C C . ALA A 1 76 ? 4.564 -8.955 -13.588 1.00 97.69 76 ALA A C 1
ATOM 614 O O . ALA A 1 76 ? 5.136 -9.419 -14.570 1.00 97.69 76 ALA A O 1
ATOM 615 N N . ASN A 1 77 ? 3.991 -7.748 -13.608 1.00 97.00 77 ASN A N 1
ATOM 616 C CA . ASN A 1 77 ? 4.017 -6.869 -14.774 1.00 97.00 77 ASN A CA 1
ATOM 617 C C . ASN A 1 77 ? 5.427 -6.354 -15.098 1.00 97.00 77 ASN A C 1
ATOM 619 O O . ASN A 1 77 ? 5.854 -6.419 -16.246 1.00 97.00 77 ASN A O 1
ATOM 623 N N . VAL A 1 78 ? 6.169 -5.886 -14.089 1.00 95.88 78 VAL A N 1
ATOM 624 C CA . VAL A 1 78 ? 7.556 -5.419 -14.266 1.00 95.88 78 VAL A CA 1
ATOM 625 C C . VAL A 1 78 ? 8.485 -6.547 -14.710 1.00 95.88 78 VAL A C 1
ATOM 627 O O . VAL A 1 78 ? 9.353 -6.322 -15.547 1.00 95.88 78 VAL A O 1
ATOM 630 N N . LEU A 1 79 ? 8.285 -7.758 -14.189 1.00 96.88 79 LEU A N 1
ATOM 631 C CA . LEU A 1 79 ? 9.077 -8.938 -14.545 1.00 96.88 79 LEU A CA 1
ATOM 632 C C . LEU A 1 79 ? 8.704 -9.544 -15.911 1.00 96.88 79 LEU A C 1
ATOM 634 O O . LEU A 1 79 ? 9.315 -10.524 -16.322 1.00 96.88 79 LEU A O 1
ATOM 638 N N . GLY A 1 80 ? 7.710 -8.990 -16.614 1.00 95.56 80 GLY A N 1
ATOM 639 C CA . GLY A 1 80 ? 7.289 -9.471 -17.934 1.00 95.56 80 GLY A CA 1
ATOM 640 C C . GLY A 1 80 ? 6.366 -10.694 -17.915 1.00 95.56 80 GLY A C 1
ATOM 641 O O . GLY A 1 80 ? 6.026 -11.210 -18.975 1.00 95.56 80 GLY A O 1
ATOM 642 N N . TYR A 1 81 ? 5.899 -11.135 -16.743 1.00 96.81 81 TYR A N 1
ATOM 643 C CA . TYR A 1 81 ? 4.911 -12.217 -16.612 1.00 96.81 81 TYR A CA 1
ATOM 644 C C . TYR A 1 81 ? 3.468 -11.762 -16.881 1.00 96.81 81 TYR A C 1
ATOM 646 O O . TYR A 1 81 ? 2.553 -12.580 -16.926 1.00 96.81 81 TYR A O 1
ATOM 654 N N . SER A 1 82 ? 3.234 -10.455 -17.021 1.00 94.38 82 SER A N 1
ATOM 655 C CA . SER A 1 82 ? 1.915 -9.874 -17.263 1.00 94.38 82 SER A CA 1
ATOM 656 C C . SER A 1 82 ? 2.014 -8.641 -18.153 1.00 94.38 82 SER A C 1
ATOM 658 O O . SER A 1 82 ? 2.929 -7.838 -18.008 1.00 94.38 82 SER A O 1
ATOM 660 N N . THR A 1 83 ? 1.024 -8.451 -19.025 1.00 94.25 83 THR A N 1
ATOM 661 C CA . THR A 1 83 ? 0.889 -7.288 -19.920 1.00 94.25 83 THR A CA 1
ATOM 662 C C . THR A 1 83 ? -0.222 -6.329 -19.482 1.00 94.25 83 THR A C 1
ATOM 664 O O . THR A 1 83 ? -0.623 -5.443 -20.238 1.00 94.25 83 THR A O 1
ATOM 667 N N . ILE A 1 84 ? -0.731 -6.475 -18.250 1.00 95.62 84 ILE A N 1
ATOM 668 C CA . ILE A 1 84 ? -1.768 -5.596 -17.692 1.00 95.62 84 ILE A CA 1
ATOM 669 C C . ILE A 1 84 ? -1.315 -4.134 -17.771 1.00 95.62 84 ILE A C 1
ATOM 671 O O . ILE A 1 84 ? -0.256 -3.751 -17.278 1.00 95.62 84 ILE A O 1
ATOM 675 N N . HIS A 1 85 ? -2.146 -3.285 -18.369 1.00 95.44 85 HIS A N 1
ATOM 676 C CA . HIS A 1 85 ? -1.847 -1.861 -18.434 1.00 95.44 85 HIS A CA 1
ATOM 677 C C . HIS A 1 85 ? -1.842 -1.244 -17.025 1.00 95.44 85 HIS A C 1
ATOM 679 O O . HIS A 1 85 ? -2.771 -1.465 -16.245 1.00 95.44 85 HIS A O 1
ATOM 685 N N . TRP A 1 86 ? -0.850 -0.401 -16.718 1.00 93.62 86 TRP A N 1
ATOM 686 C CA . TRP A 1 86 ? -0.655 0.198 -15.385 1.00 93.62 86 TRP A CA 1
ATOM 687 C C . TRP A 1 86 ? -1.881 0.944 -14.855 1.00 93.62 86 TRP A C 1
ATOM 689 O O . TRP A 1 86 ? -2.163 0.896 -13.662 1.00 93.62 86 TRP A O 1
ATOM 699 N N . LYS A 1 87 ? -2.675 1.549 -15.746 1.00 95.12 87 LYS A N 1
ATOM 700 C CA . LYS A 1 87 ? -3.972 2.154 -15.394 1.00 95.12 87 LYS A CA 1
ATOM 701 C C . LYS A 1 87 ? -4.896 1.204 -14.619 1.00 95.12 87 LYS A C 1
ATOM 703 O O . LYS A 1 87 ? -5.559 1.648 -13.695 1.00 95.12 87 LYS A O 1
ATOM 708 N N . TYR A 1 88 ? -4.918 -0.090 -14.950 1.00 96.88 88 TYR A N 1
ATOM 709 C CA . TYR A 1 88 ? -5.775 -1.074 -14.283 1.00 96.88 88 TYR A CA 1
ATOM 710 C C . TYR A 1 88 ? -5.212 -1.512 -12.928 1.00 96.88 88 TYR A C 1
ATOM 712 O O . TYR A 1 88 ? -5.979 -1.735 -11.996 1.00 96.88 88 TYR A O 1
ATOM 720 N N . ILE A 1 89 ? -3.882 -1.575 -12.794 1.00 96.12 89 ILE A N 1
ATOM 721 C CA . ILE A 1 89 ? -3.204 -1.793 -11.504 1.00 96.12 89 ILE A CA 1
ATOM 722 C C . ILE A 1 89 ? -3.565 -0.649 -10.548 1.00 96.12 89 ILE A C 1
ATOM 724 O O . ILE A 1 89 ? -3.963 -0.874 -9.406 1.00 96.12 89 ILE A O 1
ATOM 728 N N . TRP A 1 90 ? -3.528 0.578 -11.063 1.00 94.69 90 TRP A N 1
ATOM 729 C CA . TRP A 1 90 ? -3.976 1.772 -10.363 1.00 94.69 90 TRP A CA 1
ATOM 730 C C . TRP A 1 90 ? -5.464 1.758 -10.017 1.00 94.69 90 TRP A C 1
ATOM 732 O O . TRP A 1 90 ? -5.828 2.049 -8.879 1.00 94.69 90 TRP A O 1
ATOM 742 N N . SER A 1 91 ? -6.334 1.378 -10.956 1.00 95.38 91 SER A N 1
ATOM 743 C CA . SER A 1 91 ? -7.766 1.224 -10.678 1.00 95.38 91 SER A CA 1
ATOM 744 C C . SER A 1 91 ? -8.016 0.232 -9.544 1.00 95.38 91 SER A C 1
ATOM 746 O O . SER A 1 91 ? -8.844 0.499 -8.680 1.00 95.38 91 SER A O 1
ATOM 748 N N . LEU A 1 92 ? -7.275 -0.879 -9.504 1.00 96.50 92 LEU A N 1
ATOM 749 C CA . LEU A 1 92 ? -7.388 -1.876 -8.443 1.00 96.50 92 LEU A CA 1
ATOM 750 C C . LEU A 1 92 ? -6.939 -1.321 -7.081 1.00 96.50 92 LEU A C 1
ATOM 752 O O . LEU A 1 92 ? -7.612 -1.538 -6.074 1.00 96.50 92 LEU A O 1
ATOM 756 N N . PHE A 1 93 ? -5.848 -0.554 -7.051 1.00 95.12 93 PHE A N 1
ATOM 757 C CA . PHE A 1 93 ? -5.409 0.161 -5.852 1.00 95.12 93 PHE A CA 1
ATOM 758 C C . PHE A 1 93 ? -6.492 1.114 -5.319 1.00 95.12 93 PHE A C 1
ATOM 760 O O . PHE A 1 93 ? -6.864 1.031 -4.144 1.00 95.12 93 PHE A O 1
ATOM 767 N N . PHE A 1 94 ? -7.049 1.973 -6.180 1.00 94.56 94 PHE A N 1
ATOM 768 C CA . PHE A 1 94 ? -8.119 2.896 -5.790 1.00 94.56 94 PHE A CA 1
ATOM 769 C C . PHE A 1 94 ? -9.389 2.166 -5.359 1.00 94.56 94 PHE A C 1
ATOM 771 O O . PHE A 1 94 ? -10.048 2.585 -4.411 1.00 94.56 94 PHE A O 1
ATOM 778 N N . LEU A 1 95 ? -9.707 1.042 -5.998 1.00 96.75 95 LEU A N 1
ATOM 779 C CA . LEU A 1 95 ? -10.835 0.204 -5.621 1.00 96.75 95 LEU A CA 1
ATOM 780 C C . LEU A 1 95 ? -10.683 -0.305 -4.181 1.00 96.75 95 LEU A C 1
ATOM 782 O O . LEU A 1 95 ? -11.600 -0.140 -3.376 1.00 96.75 95 LEU A O 1
ATOM 786 N N . PHE A 1 96 ? -9.518 -0.843 -3.808 1.00 97.25 96 PHE A N 1
ATOM 787 C CA . PHE A 1 96 ? -9.273 -1.276 -2.428 1.00 97.25 96 PHE A CA 1
ATOM 788 C C . PHE A 1 96 ? -9.293 -0.121 -1.421 1.00 97.25 96 PHE A C 1
ATOM 790 O O . PHE A 1 96 ? -9.786 -0.309 -0.307 1.00 97.25 96 PHE A O 1
ATOM 797 N N . LEU A 1 97 ? -8.814 1.069 -1.801 1.00 92.88 97 LEU A N 1
ATOM 798 C CA . LEU A 1 97 ? -8.942 2.274 -0.976 1.00 92.88 97 LEU A CA 1
ATOM 799 C C . LEU A 1 97 ? -10.407 2.629 -0.718 1.00 92.88 97 LEU A C 1
ATOM 801 O O . LEU A 1 97 ? -10.807 2.776 0.438 1.00 92.88 97 LEU A O 1
ATOM 805 N N . ILE A 1 98 ? -11.206 2.734 -1.782 1.00 94.44 98 ILE A N 1
ATOM 806 C CA . ILE A 1 98 ? -12.623 3.100 -1.705 1.00 94.44 98 ILE A CA 1
ATOM 807 C C . ILE A 1 98 ? -13.380 2.082 -0.853 1.00 94.44 98 ILE A C 1
ATOM 809 O O . ILE A 1 98 ? -14.098 2.472 0.065 1.00 94.44 98 ILE A O 1
ATOM 813 N N . PHE A 1 99 ? -13.186 0.783 -1.087 1.00 95.94 99 PHE A N 1
ATOM 814 C CA . PHE A 1 99 ? -13.851 -0.248 -0.291 1.00 95.94 99 PHE A CA 1
ATOM 815 C C . PHE A 1 99 ? -13.376 -0.269 1.164 1.00 95.94 99 PHE A C 1
ATOM 817 O O . PHE A 1 99 ? -14.199 -0.402 2.068 1.00 95.94 99 PHE A O 1
ATOM 824 N N . GLY A 1 100 ? -12.076 -0.105 1.415 1.00 93.81 100 GLY A N 1
ATOM 825 C CA . GLY A 1 100 ? -11.518 -0.079 2.765 1.00 93.81 100 GLY A CA 1
ATOM 826 C C . GLY A 1 100 ? -12.073 1.071 3.603 1.00 93.81 100 GLY A C 1
ATOM 827 O O . GLY A 1 100 ? -12.637 0.844 4.677 1.00 93.81 100 GLY A O 1
ATOM 828 N N . TYR A 1 101 ? -11.956 2.300 3.097 1.00 92.50 101 TYR A N 1
ATOM 829 C CA . TYR A 1 101 ? -12.448 3.491 3.789 1.00 92.50 101 TYR A CA 1
ATOM 830 C C . TYR A 1 101 ? -13.973 3.582 3.794 1.00 92.50 101 TYR A C 1
ATOM 832 O O . TYR A 1 101 ? -14.547 3.944 4.818 1.00 92.50 101 TYR A O 1
ATOM 840 N N . GLY A 1 102 ? -14.641 3.202 2.703 1.00 92.50 102 GLY A N 1
ATOM 841 C CA . GLY A 1 102 ? -16.100 3.166 2.627 1.00 92.50 102 GLY A CA 1
ATOM 842 C C . GLY A 1 102 ? -16.700 2.200 3.648 1.00 92.50 102 GLY A C 1
ATOM 843 O O . GLY A 1 102 ? -17.651 2.546 4.351 1.00 92.50 102 GLY A O 1
ATOM 844 N N . TYR A 1 103 ? -16.100 1.017 3.813 1.00 93.38 103 TYR A N 1
ATOM 845 C CA . TYR A 1 103 ? -16.547 0.051 4.813 1.00 93.38 103 TYR A CA 1
ATOM 846 C C . TYR A 1 103 ? -16.272 0.515 6.251 1.00 93.38 103 TYR A C 1
ATOM 848 O O . TYR A 1 103 ? -17.133 0.351 7.120 1.00 93.38 103 TYR A O 1
ATOM 856 N N . GLU A 1 104 ? -15.117 1.139 6.516 1.00 93.12 104 GLU A N 1
ATOM 857 C CA . GLU A 1 104 ? -14.838 1.768 7.816 1.00 93.12 104 GLU A CA 1
ATOM 858 C C . GLU A 1 104 ? -15.832 2.889 8.126 1.00 93.12 104 GLU A C 1
ATOM 860 O O . GLU A 1 104 ? -16.360 2.932 9.235 1.00 93.12 104 GLU A O 1
ATOM 865 N N . PHE A 1 105 ? -16.133 3.754 7.157 1.00 92.06 105 PHE A N 1
ATOM 866 C CA . PHE A 1 105 ? -17.097 4.840 7.315 1.00 92.06 105 PHE A CA 1
ATOM 867 C C . PHE A 1 105 ? -18.495 4.307 7.642 1.00 92.06 105 PHE A C 1
ATOM 869 O O . PHE A 1 105 ? -19.090 4.706 8.645 1.00 92.06 105 PHE A O 1
ATOM 876 N N . TYR A 1 106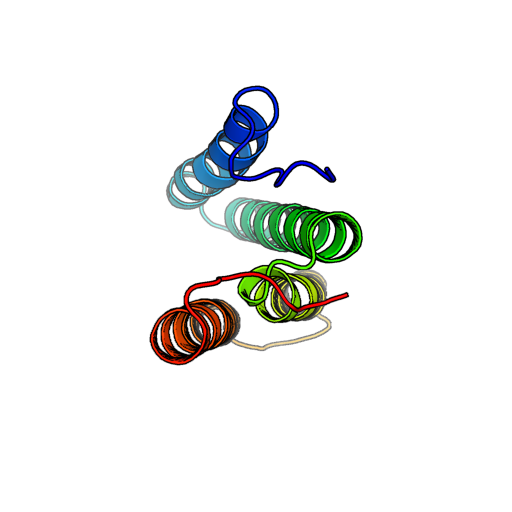 ? -18.980 3.335 6.864 1.00 93.88 106 TYR A N 1
ATOM 877 C CA . TYR A 1 106 ? -20.264 2.677 7.105 1.00 93.88 106 TYR A CA 1
ATOM 878 C C . TYR A 1 106 ? -20.337 2.056 8.508 1.00 93.88 106 TYR A C 1
ATOM 880 O O . TYR A 1 106 ? -21.303 2.262 9.249 1.00 93.88 106 TYR A O 1
ATOM 888 N N . LYS A 1 107 ? -19.297 1.315 8.915 1.00 91.81 107 LYS A N 1
ATOM 889 C CA . LYS A 1 107 ? -19.233 0.702 10.248 1.00 91.81 107 LYS A CA 1
ATOM 890 C C . LYS A 1 107 ? -19.174 1.747 11.352 1.00 91.81 107 LYS A C 1
ATOM 892 O O . LYS A 1 107 ? -19.929 1.632 12.312 1.00 91.81 107 LYS A O 1
ATOM 897 N N . LYS A 1 108 ? -18.346 2.779 11.203 1.00 90.38 108 LYS A N 1
ATOM 898 C CA . LYS A 1 108 ? -18.222 3.863 12.179 1.00 90.38 108 LYS A CA 1
ATOM 899 C C . LYS A 1 108 ? -19.553 4.582 12.380 1.00 90.38 108 LYS A C 1
ATOM 901 O O . LYS A 1 108 ? -19.913 4.832 13.524 1.00 90.38 108 LYS A O 1
ATOM 906 N N . HIS A 1 109 ? -20.311 4.821 11.309 1.00 92.69 109 HIS A N 1
ATOM 907 C CA . HIS A 1 109 ? -21.651 5.402 11.394 1.00 92.69 109 HIS A CA 1
ATOM 908 C C . HIS A 1 109 ? -22.640 4.492 12.145 1.00 92.69 109 HIS A C 1
ATOM 910 O O . HIS A 1 109 ? -23.467 4.974 12.910 1.00 92.69 109 HIS A O 1
ATOM 916 N N . LYS A 1 110 ? -22.555 3.166 11.966 1.00 92.19 110 LYS A N 1
ATOM 917 C CA . LYS A 1 110 ? -23.482 2.208 12.596 1.00 92.19 110 LYS A CA 1
ATOM 918 C C . LYS A 1 110 ? -23.126 1.840 14.041 1.00 92.19 110 LYS A C 1
ATOM 920 O O . LYS A 1 110 ? -24.019 1.576 14.836 1.00 92.19 110 LYS A O 1
ATOM 925 N N . THR A 1 111 ? -21.840 1.739 14.374 1.00 91.19 111 THR A N 1
ATOM 926 C CA . THR A 1 111 ? -21.368 1.192 15.662 1.00 91.19 111 THR A CA 1
ATOM 927 C C . THR A 1 111 ? -20.534 2.167 16.488 1.00 91.19 111 THR A C 1
ATOM 929 O O . THR A 1 111 ? -20.061 1.788 17.556 1.00 91.19 111 THR A O 1
ATOM 932 N N . GLY A 1 112 ? -20.289 3.386 15.998 1.00 91.75 112 GLY A N 1
ATOM 933 C CA . GLY A 1 112 ? -19.485 4.404 16.685 1.00 91.75 112 GLY A CA 1
ATOM 934 C C . GLY A 1 112 ? -17.979 4.112 16.727 1.00 91.75 112 GLY A C 1
ATOM 935 O O . GLY A 1 112 ? -17.231 4.824 17.387 1.00 91.75 112 GLY A O 1
ATOM 936 N N . THR A 1 113 ? -17.504 3.069 16.038 1.00 90.12 113 THR A N 1
ATOM 937 C CA . THR A 1 113 ? -16.101 2.628 16.087 1.00 90.12 113 THR A CA 1
ATOM 938 C C . THR A 1 113 ? -15.588 2.168 14.725 1.00 90.12 113 THR A C 1
ATOM 940 O O . THR A 1 113 ? -16.322 1.563 13.947 1.00 90.12 113 THR A O 1
ATOM 943 N N . ALA A 1 114 ? -14.310 2.446 14.456 1.00 88.50 114 ALA A N 1
ATOM 944 C CA . ALA A 1 114 ? -13.567 1.984 13.278 1.00 88.50 114 ALA A CA 1
ATOM 945 C C . ALA A 1 114 ? -12.897 0.610 13.486 1.00 88.50 114 ALA A C 1
ATOM 947 O O . ALA A 1 114 ? -12.218 0.090 12.597 1.00 88.50 114 ALA A O 1
ATOM 948 N N . TYR A 1 115 ? -13.057 0.021 14.671 1.00 91.00 115 TYR A N 1
ATOM 949 C CA . TYR A 1 115 ? -12.373 -1.199 15.080 1.00 91.00 115 TYR A CA 1
ATOM 950 C C . TYR A 1 115 ? -13.351 -2.369 15.164 1.00 91.00 115 TYR A C 1
ATOM 952 O O . TYR A 1 115 ? -14.480 -2.231 15.641 1.00 91.00 115 TYR A O 1
ATOM 960 N N . LYS A 1 116 ? -12.913 -3.552 14.725 1.00 88.06 116 LYS A N 1
ATOM 961 C CA . LYS A 1 116 ? -13.677 -4.787 14.913 1.00 88.06 116 LYS A CA 1
ATOM 962 C C . LYS A 1 116 ? -13.607 -5.183 16.393 1.00 88.06 116 LYS A C 1
ATOM 964 O O . LYS A 1 116 ? -12.515 -5.225 16.960 1.00 88.06 116 LYS A O 1
ATOM 969 N N . LYS A 1 117 ? -14.760 -5.478 17.010 1.00 75.62 117 LYS A N 1
ATOM 970 C CA . LYS A 1 117 ? -14.810 -6.057 18.365 1.00 75.62 117 LYS A CA 1
ATOM 971 C C . LYS A 1 117 ? -14.003 -7.365 18.371 1.00 75.62 117 LYS A C 1
ATOM 973 O O . LYS A 1 117 ? -14.117 -8.140 17.418 1.00 75.62 117 LYS A O 1
ATOM 978 N N . LYS A 1 118 ? -13.133 -7.519 19.374 1.00 62.94 118 LYS A N 1
ATOM 979 C CA . LYS A 1 118 ? -12.337 -8.736 19.575 1.00 62.94 118 LYS A CA 1
ATOM 980 C C . LYS A 1 118 ? -13.232 -9.892 19.984 1.00 62.94 118 LYS A C 1
ATOM 982 O O . LYS A 1 118 ? -14.215 -9.615 20.703 1.00 62.94 118 LYS A O 1
#

Radius of gyration: 15.21 Å; Cα contacts (8 Å, |Δi|>4): 132; chains: 1; bounding box: 36×25×44 Å

Solvent-accessible surface area (backbone atoms only — not comparable to full-atom values): 6078 Å² total; per-residue (Å²): 131,62,71,48,51,84,78,34,80,86,44,36,59,58,56,51,49,46,52,48,44,55,60,52,24,72,74,65,41,77,71,61,18,56,51,40,49,35,52,37,31,38,53,51,7,52,52,22,42,52,33,22,73,59,41,29,35,45,28,25,54,43,32,7,56,43,25,41,51,47,22,54,54,49,48,36,32,76,72,66,78,37,86,72,56,65,69,56,57,48,50,51,51,52,48,28,47,51,54,1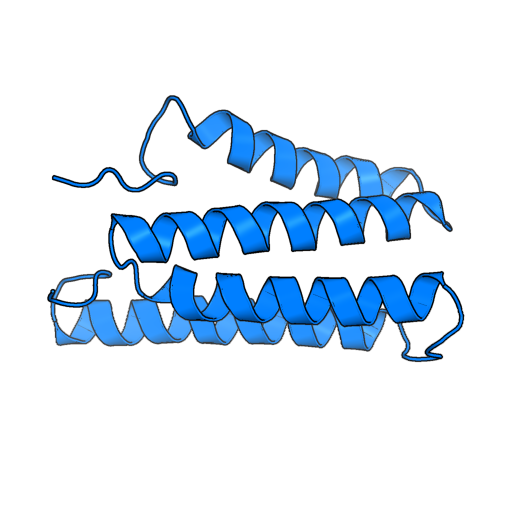1,52,51,51,25,50,54,42,26,74,74,69,77,40,54,49,56,84,129